Protein AF-A0A6A3J5I0-F1 (afdb_monomer_lite)

Secondary structure (DSSP, 8-state):
-------SHHHHHHHHHHHHHHHHHSPBTTTTB-HHHHHHSB-SSSS-B----HHHHHHHHHHHHHHHHHHHHTTPPPP-

Organism: NCBI:txid129364

Structure (mmCIF, N/CA/C/O backbone):
data_AF-A0A6A3J5I0-F1
#
_entry.id   AF-A0A6A3J5I0-F1
#
loop_
_atom_site.group_PDB
_atom_site.id
_atom_site.type_symbol
_atom_site.label_atom_id
_atom_site.label_alt_id
_atom_site.label_comp_id
_atom_site.label_asym_id
_atom_site.label_entity_id
_atom_site.label_seq_id
_atom_site.pdbx_PDB_ins_code
_atom_site.Cartn_x
_atom_site.Cartn_y
_atom_site.Cartn_z
_atom_site.occupancy
_atom_site.B_iso_or_equiv
_atom_site.auth_seq_id
_atom_site.auth_comp_id
_atom_site.auth_asym_id
_atom_site.auth_atom_id
_atom_site.pdbx_PDB_model_num
ATOM 1 N N . MET A 1 1 ? -2.575 14.901 14.972 1.00 47.53 1 MET A N 1
ATOM 2 C CA . MET A 1 1 ? -3.281 13.661 15.367 1.00 47.53 1 MET A CA 1
ATOM 3 C C . MET A 1 1 ? -3.164 13.506 16.873 1.00 47.53 1 MET A C 1
ATOM 5 O O . MET A 1 1 ? -2.053 13.570 17.379 1.00 47.53 1 MET A O 1
ATOM 9 N N . ARG A 1 2 ? -4.280 13.376 17.597 1.00 59.28 2 ARG A N 1
ATOM 10 C CA . ARG A 1 2 ? -4.268 13.167 19.052 1.00 59.28 2 ARG A CA 1
ATOM 11 C C . ARG A 1 2 ? -3.885 11.710 19.315 1.00 59.28 2 ARG A C 1
ATOM 13 O O . ARG A 1 2 ? -4.572 10.817 18.829 1.00 59.28 2 ARG A O 1
ATOM 20 N N . THR A 1 3 ? -2.795 11.466 20.033 1.00 70.44 3 THR A N 1
ATOM 21 C CA . THR A 1 3 ? -2.400 10.119 20.456 1.00 70.44 3 THR A CA 1
ATOM 22 C C . THR A 1 3 ? -3.441 9.597 21.445 1.00 70.44 3 THR A C 1
ATOM 24 O O . THR A 1 3 ? -3.492 10.016 22.599 1.00 70.44 3 THR A O 1
ATOM 27 N N . LYS A 1 4 ? -4.341 8.723 20.978 1.00 78.06 4 LYS A N 1
ATOM 28 C CA . LYS A 1 4 ? -5.196 7.937 21.873 1.00 78.06 4 LYS A CA 1
ATOM 29 C C . LYS A 1 4 ? -4.298 6.951 22.616 1.00 78.06 4 LYS A C 1
ATOM 31 O O . LYS A 1 4 ? -3.539 6.219 21.988 1.00 78.06 4 LYS A O 1
ATOM 36 N N . THR A 1 5 ? -4.369 6.945 23.942 1.00 88.69 5 THR A N 1
ATOM 37 C CA . THR A 1 5 ? -3.720 5.906 24.742 1.00 88.69 5 THR A CA 1
ATOM 38 C C . THR A 1 5 ? -4.526 4.621 24.608 1.00 88.69 5 THR A C 1
ATOM 40 O O . THR A 1 5 ? -5.721 4.638 24.882 1.00 88.69 5 THR A O 1
ATOM 43 N N . ILE A 1 6 ? -3.879 3.535 24.191 1.00 90.94 6 ILE A N 1
ATOM 44 C CA . ILE A 1 6 ? -4.490 2.207 24.072 1.00 90.94 6 ILE A CA 1
ATOM 45 C C . ILE A 1 6 ? -4.371 1.530 25.439 1.00 90.94 6 ILE A C 1
ATOM 47 O O . ILE A 1 6 ? -3.251 1.315 25.907 1.00 90.94 6 ILE A O 1
ATOM 51 N N . LYS A 1 7 ? -5.494 1.260 26.114 1.00 94.19 7 LYS A N 1
ATOM 52 C CA . LYS A 1 7 ? -5.489 0.659 27.461 1.00 94.19 7 LYS A CA 1
ATOM 53 C C . LYS A 1 7 ? -6.359 -0.585 27.569 1.00 94.19 7 LYS A C 1
ATOM 55 O O . LYS A 1 7 ? -5.994 -1.499 28.302 1.00 94.19 7 LYS A O 1
ATOM 60 N N . THR A 1 8 ? -7.501 -0.610 26.892 1.00 96.75 8 THR A N 1
ATOM 61 C CA . THR A 1 8 ? -8.466 -1.712 26.985 1.00 96.75 8 THR A CA 1
ATOM 62 C C . THR A 1 8 ? -8.323 -2.687 25.817 1.00 96.75 8 THR A C 1
ATOM 64 O O . THR A 1 8 ? -7.659 -2.396 24.821 1.00 96.75 8 THR A O 1
ATOM 67 N N . MET A 1 9 ? -8.962 -3.855 25.928 1.00 96.12 9 MET A N 1
ATOM 68 C CA . MET A 1 9 ? -9.081 -4.797 24.809 1.00 96.12 9 MET A CA 1
ATOM 69 C C . MET A 1 9 ? -9.803 -4.151 23.615 1.00 96.12 9 MET A C 1
ATOM 71 O O . MET A 1 9 ? -9.327 -4.240 22.489 1.00 96.12 9 MET A O 1
ATOM 75 N N . GLU A 1 10 ? -10.890 -3.419 23.871 1.00 95.56 10 GLU A N 1
ATOM 76 C CA . GLU A 1 10 ? -11.657 -2.701 22.842 1.00 95.56 10 GLU A CA 1
ATOM 77 C C . GLU A 1 10 ? -10.806 -1.655 22.101 1.00 95.56 10 GLU A C 1
ATOM 79 O O . GLU A 1 10 ? -10.921 -1.501 20.883 1.00 95.56 10 GLU A O 1
ATOM 84 N N . ASP A 1 11 ? -9.904 -0.957 22.807 1.00 94.50 11 ASP A N 1
ATOM 85 C CA . ASP A 1 11 ? -8.976 -0.015 22.172 1.00 94.50 11 ASP A CA 1
ATOM 86 C C . ASP A 1 11 ? -8.047 -0.732 21.180 1.00 94.50 11 ASP A C 1
ATOM 88 O O . ASP A 1 11 ? -7.784 -0.217 20.087 1.00 94.50 11 ASP A O 1
ATOM 92 N N . TRP A 1 12 ? -7.549 -1.918 21.550 1.00 95.25 12 TRP A N 1
ATOM 93 C CA . TRP A 1 12 ? -6.700 -2.745 20.692 1.00 95.25 12 TRP A CA 1
ATOM 94 C C . TRP A 1 12 ? -7.460 -3.291 19.489 1.00 95.25 12 TRP A C 1
ATOM 96 O O . TRP A 1 12 ? -6.944 -3.230 18.374 1.00 95.25 12 TRP A O 1
ATOM 106 N N . GLU A 1 13 ? -8.682 -3.779 19.687 1.00 96.44 13 GLU A N 1
ATOM 107 C CA . GLU A 1 13 ? -9.540 -4.259 18.602 1.00 96.44 13 GLU A CA 1
ATOM 108 C C . GLU A 1 13 ? -9.803 -3.153 17.579 1.00 96.44 13 GLU A C 1
ATOM 110 O O . GLU A 1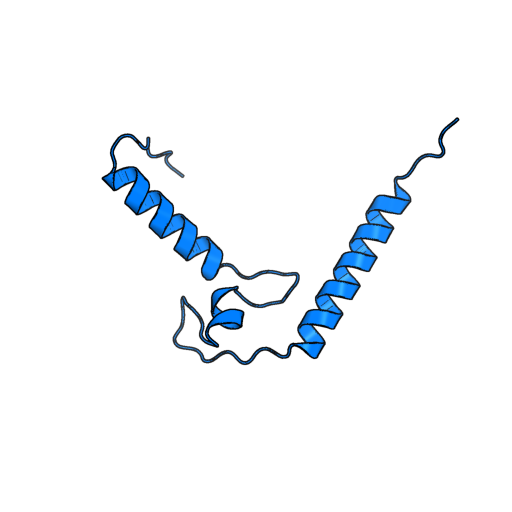 13 ? -9.611 -3.352 16.376 1.00 96.44 13 GLU A O 1
ATOM 115 N N . LEU A 1 14 ? -10.152 -1.953 18.049 1.00 94.94 14 LEU A N 1
ATOM 116 C CA . LEU A 1 14 ? -10.366 -0.798 17.185 1.00 94.94 14 LEU A CA 1
ATOM 117 C C . LEU A 1 14 ? -9.082 -0.394 16.452 1.00 94.94 14 LEU A C 1
ATOM 119 O O . LEU A 1 14 ? -9.110 -0.110 15.252 1.00 94.94 14 LEU A O 1
ATOM 123 N N . PHE A 1 15 ? -7.950 -0.363 17.157 1.00 94.06 15 PHE A N 1
ATOM 124 C CA . PHE A 1 15 ? -6.663 -0.018 16.562 1.00 94.06 15 PHE A CA 1
ATOM 125 C C . PHE A 1 15 ? -6.253 -1.016 15.477 1.00 94.06 15 PHE A C 1
ATOM 127 O O . PHE A 1 15 ? -5.876 -0.604 14.376 1.00 94.06 15 PHE A O 1
ATOM 134 N N . LEU A 1 16 ? -6.358 -2.316 15.753 1.00 96.00 16 LEU A N 1
ATOM 135 C CA . LEU A 1 16 ? -6.018 -3.370 14.803 1.00 96.00 16 LEU A CA 1
ATOM 136 C C . LEU A 1 16 ? -6.966 -3.356 13.609 1.00 96.00 16 LEU A C 1
ATOM 138 O O . LEU A 1 16 ? -6.495 -3.427 12.475 1.00 96.00 16 LEU A O 1
ATOM 142 N N . ASN A 1 17 ? -8.270 -3.183 13.827 1.00 96.06 17 ASN A N 1
ATOM 143 C CA . ASN A 1 17 ? -9.234 -3.067 12.738 1.00 96.06 17 ASN A CA 1
ATOM 144 C C . ASN A 1 17 ? -8.891 -1.889 11.808 1.00 96.06 17 ASN A C 1
ATOM 146 O O . ASN A 1 17 ? -8.717 -2.075 10.602 1.00 96.06 17 ASN A O 1
ATOM 150 N N . ASN A 1 18 ? -8.680 -0.698 12.377 1.00 95.12 18 ASN A N 1
ATOM 151 C CA . ASN A 1 18 ? -8.350 0.506 11.612 1.00 95.12 18 ASN A CA 1
ATOM 152 C C . ASN A 1 18 ? -7.014 0.372 10.872 1.00 95.12 18 ASN A C 1
ATOM 154 O O . ASN A 1 18 ? -6.916 0.720 9.695 1.00 95.12 18 ASN A O 1
ATOM 158 N N . THR A 1 19 ? -5.995 -0.175 11.536 1.00 95.56 19 THR A N 1
ATOM 159 C CA . THR A 1 19 ? -4.679 -0.422 10.929 1.00 95.56 19 THR A CA 1
ATOM 160 C C . THR A 1 19 ? -4.785 -1.410 9.772 1.00 95.56 19 THR A C 1
ATOM 162 O O . THR A 1 19 ? -4.231 -1.179 8.699 1.00 95.56 19 THR A O 1
ATOM 165 N N . THR A 1 20 ? -5.543 -2.492 9.951 1.00 96.06 20 THR A N 1
ATOM 166 C CA . THR A 1 20 ? -5.716 -3.525 8.921 1.00 96.06 20 THR A CA 1
ATOM 167 C C . THR A 1 20 ? -6.536 -3.004 7.740 1.00 96.06 20 THR A C 1
ATOM 169 O O . THR A 1 20 ? -6.287 -3.395 6.600 1.00 96.06 20 THR A O 1
ATOM 172 N N . PHE A 1 21 ? -7.516 -2.127 7.976 1.00 95.44 21 PHE A N 1
ATOM 173 C CA . PHE A 1 21 ? -8.232 -1.426 6.909 1.00 95.44 21 PHE A CA 1
ATOM 174 C C . PHE A 1 21 ? -7.286 -0.512 6.124 1.00 95.44 21 PHE A C 1
ATOM 176 O O . PHE A 1 21 ? -7.184 -0.639 4.905 1.00 95.44 21 PHE A O 1
ATOM 183 N N . ALA A 1 22 ? -6.532 0.343 6.821 1.00 95.69 22 ALA A N 1
ATOM 184 C CA . ALA A 1 22 ? -5.589 1.265 6.195 1.00 95.69 22 ALA A CA 1
ATOM 185 C C . ALA A 1 22 ? -4.534 0.528 5.356 1.00 95.69 22 ALA A C 1
ATOM 187 O O . ALA A 1 22 ? -4.281 0.917 4.221 1.00 95.69 22 ALA A O 1
ATOM 188 N N . LEU A 1 23 ? -3.973 -0.573 5.870 1.00 95.12 23 LEU A N 1
ATOM 189 C CA . LEU A 1 23 ? -2.989 -1.386 5.150 1.00 95.12 23 LEU A CA 1
ATOM 190 C C . LEU A 1 23 ? -3.549 -1.958 3.839 1.00 95.12 23 LEU A C 1
ATOM 192 O O . LEU A 1 23 ? -2.856 -1.964 2.825 1.00 95.12 23 LEU A O 1
ATOM 196 N N . ARG A 1 24 ? -4.794 -2.444 3.858 1.00 94.56 24 ARG A N 1
ATOM 197 C CA . ARG A 1 24 ? -5.432 -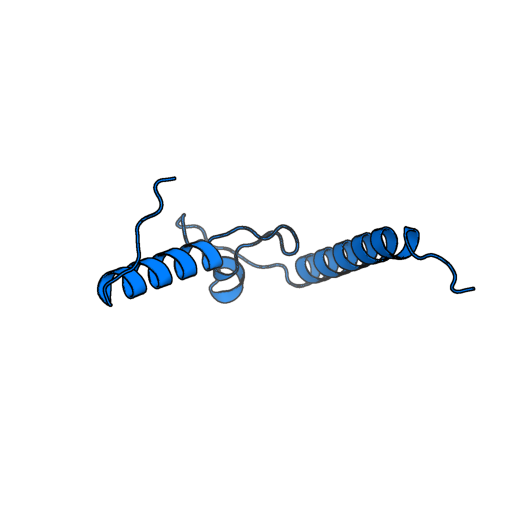3.072 2.693 1.00 94.56 24 ARG A CA 1
ATOM 198 C C . ARG A 1 24 ? -5.914 -2.060 1.652 1.00 94.56 24 ARG A C 1
ATOM 200 O O . ARG A 1 24 ? -5.902 -2.382 0.466 1.00 94.56 24 ARG A O 1
ATOM 207 N N . ALA A 1 25 ? -6.319 -0.867 2.087 1.00 95.25 25 ALA A N 1
ATOM 208 C CA . ALA A 1 25 ? -6.805 0.205 1.220 1.00 95.25 25 ALA A CA 1
ATOM 209 C C . ALA A 1 25 ? -5.681 1.104 0.670 1.00 95.25 25 ALA A C 1
ATOM 211 O O . ALA A 1 25 ? -5.876 1.771 -0.344 1.00 95.25 25 ALA A O 1
ATOM 212 N N . ALA A 1 26 ? -4.509 1.134 1.313 1.00 95.31 26 ALA A N 1
ATOM 213 C CA . ALA A 1 26 ? -3.397 1.980 0.895 1.00 95.31 26 ALA A CA 1
ATOM 214 C C . ALA A 1 26 ? -2.878 1.609 -0.502 1.00 95.31 26 ALA A C 1
ATOM 216 O O . ALA A 1 26 ? -2.611 0.445 -0.805 1.00 95.31 26 ALA A O 1
ATOM 217 N N . HIS A 1 27 ? -2.679 2.630 -1.336 1.00 92.69 27 HIS A N 1
ATOM 218 C CA . HIS A 1 27 ? -2.054 2.487 -2.647 1.00 92.69 27 HIS A CA 1
ATOM 219 C C . HIS A 1 27 ? -0.548 2.262 -2.505 1.00 92.69 27 HIS A C 1
ATOM 221 O O . HIS A 1 27 ? 0.139 3.004 -1.798 1.00 92.69 27 HIS A O 1
ATOM 227 N N . GLN A 1 28 ? -0.028 1.240 -3.184 1.00 90.69 28 GLN A N 1
ATOM 228 C CA . GLN A 1 28 ? 1.399 0.944 -3.202 1.00 90.69 28 GLN A CA 1
ATOM 229 C C . GLN A 1 28 ? 2.018 1.382 -4.526 1.00 90.69 28 GLN A C 1
ATOM 231 O O . GLN A 1 28 ? 1.659 0.891 -5.592 1.00 90.69 28 GLN A O 1
ATOM 236 N N . SER A 1 29 ? 3.026 2.253 -4.474 1.00 89.25 29 SER A N 1
ATOM 237 C CA . SER A 1 29 ? 3.692 2.779 -5.675 1.00 89.25 29 SER A CA 1
ATOM 238 C C . SER A 1 29 ? 4.465 1.721 -6.474 1.00 89.25 29 SER A C 1
ATOM 240 O O . SER A 1 29 ? 4.642 1.868 -7.683 1.00 89.25 29 SER A O 1
ATOM 242 N N . MET A 1 30 ? 4.906 0.641 -5.820 1.00 88.12 30 MET A N 1
ATOM 243 C CA . MET A 1 30 ? 5.596 -0.484 -6.464 1.00 88.12 30 MET A CA 1
ATOM 244 C C . MET A 1 30 ? 4.678 -1.241 -7.428 1.00 88.12 30 MET A C 1
ATOM 246 O O . MET A 1 30 ? 5.089 -1.583 -8.535 1.00 88.12 30 MET A O 1
ATOM 250 N N . THR A 1 31 ? 3.435 -1.487 -7.011 1.00 88.50 31 THR A N 1
ATOM 251 C CA . THR A 1 31 ? 2.465 -2.307 -7.745 1.00 88.50 31 THR A CA 1
ATOM 252 C C . THR A 1 31 ? 1.349 -1.486 -8.391 1.00 88.50 31 THR A C 1
ATOM 254 O O . THR A 1 31 ? 0.660 -1.970 -9.285 1.00 88.50 31 THR A O 1
ATOM 257 N N . ASN A 1 32 ? 1.261 -0.188 -8.082 1.00 91.25 32 ASN A N 1
ATOM 258 C CA . ASN A 1 32 ? 0.223 0.762 -8.509 1.00 91.25 32 ASN A CA 1
ATOM 259 C C . ASN A 1 32 ? -1.206 0.268 -8.237 1.00 91.25 32 ASN A C 1
ATOM 261 O O . ASN A 1 32 ? -2.123 0.580 -8.991 1.00 91.25 32 ASN A O 1
ATOM 265 N N . ALA A 1 33 ? -1.371 -0.515 -7.177 1.00 93.44 33 ALA A N 1
ATOM 266 C CA . ALA A 1 33 ? -2.642 -1.055 -6.725 1.00 93.44 33 ALA A CA 1
ATOM 267 C C . ALA A 1 33 ? -2.628 -1.147 -5.195 1.00 93.44 33 ALA A C 1
ATOM 269 O O . ALA A 1 33 ? -1.561 -1.126 -4.570 1.00 93.44 33 ALA A O 1
ATOM 270 N N . SER A 1 34 ? -3.806 -1.229 -4.580 1.00 94.94 34 SER A N 1
ATOM 271 C CA . SER A 1 34 ? -3.916 -1.576 -3.162 1.00 94.94 34 SER A CA 1
ATOM 272 C C . SER A 1 34 ? -3.895 -3.100 -2.967 1.00 94.94 34 SER A C 1
ATOM 274 O O . SER A 1 34 ? -4.300 -3.845 -3.866 1.00 94.94 34 SER A O 1
ATOM 276 N N . PRO A 1 35 ? -3.463 -3.613 -1.801 1.00 94.81 35 PRO A N 1
ATOM 277 C CA . PRO A 1 35 ? -3.491 -5.052 -1.533 1.00 94.81 35 PRO A CA 1
ATOM 278 C C . PRO A 1 35 ? -4.875 -5.684 -1.710 1.00 94.81 35 PRO A C 1
ATOM 280 O O . PRO A 1 35 ? -4.987 -6.803 -2.205 1.00 94.81 35 PRO A O 1
ATOM 283 N N . ALA A 1 36 ? -5.942 -4.974 -1.337 1.00 94.38 36 ALA A N 1
ATOM 284 C CA . ALA A 1 36 ? -7.299 -5.474 -1.519 1.00 94.38 36 ALA A CA 1
ATOM 285 C C . ALA A 1 36 ? -7.716 -5.547 -2.993 1.00 94.38 36 ALA A C 1
ATOM 287 O O . ALA A 1 36 ? -8.346 -6.525 -3.391 1.00 94.38 36 ALA A O 1
ATOM 288 N N . GLN A 1 37 ? -7.315 -4.567 -3.809 1.00 95.38 37 GLN A N 1
ATOM 289 C CA . GLN A 1 37 ? -7.522 -4.612 -5.256 1.00 95.38 37 GLN A CA 1
ATOM 290 C C . GLN A 1 37 ? -6.836 -5.836 -5.877 1.00 95.38 37 GLN A C 1
ATOM 292 O O . GLN A 1 37 ? -7.443 -6.524 -6.692 1.00 95.38 37 GLN A O 1
ATOM 297 N N . GLN A 1 38 ? -5.614 -6.157 -5.447 1.00 94.06 38 GLN A N 1
ATOM 298 C CA . GLN A 1 38 ? -4.868 -7.315 -5.950 1.00 94.06 38 GLN A CA 1
ATOM 299 C C . GLN A 1 38 ? -5.451 -8.659 -5.504 1.00 94.06 38 GLN A C 1
ATOM 301 O O . GLN A 1 38 ? -5.485 -9.600 -6.293 1.00 94.06 38 GLN A O 1
ATOM 306 N N . ALA A 1 39 ? -5.884 -8.761 -4.245 1.00 93.25 39 ALA A N 1
ATOM 307 C CA . ALA A 1 39 ? -6.381 -10.012 -3.678 1.00 93.25 39 ALA A CA 1
ATOM 308 C C . ALA A 1 39 ? -7.837 -10.311 -4.066 1.00 93.25 39 ALA A C 1
ATOM 310 O O . ALA A 1 39 ? -8.187 -11.465 -4.298 1.00 93.25 39 ALA A O 1
ATOM 311 N N . PHE A 1 40 ? -8.686 -9.280 -4.117 1.00 93.50 40 PHE A N 1
ATOM 312 C CA . PHE A 1 40 ? -10.137 -9.431 -4.262 1.00 93.50 40 PHE A CA 1
ATOM 313 C C . PHE A 1 40 ? -10.701 -8.814 -5.548 1.00 93.50 40 PHE A C 1
ATOM 315 O O . PHE A 1 40 ? -11.892 -8.961 -5.812 1.00 93.50 40 PHE A O 1
ATOM 322 N N . GLY A 1 41 ? -9.892 -8.111 -6.349 1.00 93.75 41 GLY A N 1
ATOM 323 C CA . GLY A 1 41 ? -10.348 -7.498 -7.602 1.00 93.75 41 GLY A CA 1
ATOM 324 C C . GLY A 1 41 ? -11.341 -6.346 -7.411 1.00 93.75 41 GLY A C 1
ATOM 325 O O . GLY A 1 41 ? -12.122 -6.043 -8.315 1.00 93.75 41 GLY A O 1
ATOM 326 N N . ARG A 1 42 ? -11.356 -5.707 -6.234 1.00 93.44 42 ARG A N 1
ATOM 327 C CA . ARG A 1 42 ? -12.256 -4.591 -5.910 1.00 93.44 42 ARG A CA 1
ATOM 328 C C . ARG A 1 42 ? -11.578 -3.587 -4.986 1.00 93.44 42 ARG A C 1
ATOM 330 O O . ARG A 1 42 ? -10.767 -3.956 -4.137 1.00 93.44 42 ARG A O 1
ATOM 337 N N . ASP A 1 43 ? -11.915 -2.317 -5.162 1.00 93.38 43 ASP A N 1
ATOM 338 C CA . ASP A 1 43 ? -11.448 -1.246 -4.289 1.00 93.38 43 ASP A CA 1
ATOM 339 C C . ASP A 1 43 ? -12.171 -1.256 -2.924 1.00 93.38 43 ASP A C 1
ATOM 341 O O . ASP A 1 43 ? -13.342 -1.622 -2.825 1.00 93.38 43 ASP A O 1
ATOM 345 N N . MET A 1 44 ? -11.457 -0.903 -1.848 1.00 92.81 44 MET A N 1
ATOM 346 C CA . MET A 1 44 ? -12.032 -0.876 -0.491 1.00 92.81 44 MET A CA 1
ATOM 347 C C . MET A 1 44 ? -12.761 0.423 -0.154 1.00 92.81 44 MET A C 1
ATOM 349 O O . MET A 1 44 ? -13.548 0.436 0.790 1.00 92.81 44 MET A O 1
ATOM 353 N N . ILE A 1 45 ? -12.465 1.513 -0.862 1.00 93.44 45 ILE A N 1
ATOM 354 C CA . ILE A 1 45 ? -13.032 2.842 -0.619 1.00 93.44 45 ILE A CA 1
ATOM 355 C C . ILE A 1 45 ? -14.190 3.093 -1.584 1.00 93.44 45 ILE A C 1
ATOM 357 O O . ILE A 1 45 ? -15.229 3.613 -1.181 1.00 93.44 45 ILE A O 1
ATOM 361 N N . PHE A 1 46 ? -14.025 2.705 -2.847 1.00 91.44 46 PHE A N 1
ATOM 362 C CA . PHE A 1 46 ? -15.008 2.925 -3.901 1.00 91.44 46 PHE A CA 1
ATOM 363 C C . PHE A 1 46 ? -15.580 1.613 -4.440 1.00 91.44 46 PHE A C 1
ATOM 365 O O . PHE A 1 46 ? -14.908 0.586 -4.481 1.00 91.44 46 PHE A O 1
ATOM 372 N N . ASP A 1 47 ? -16.823 1.651 -4.922 1.00 91.88 47 ASP A N 1
ATOM 373 C CA . ASP A 1 47 ? -17.411 0.534 -5.665 1.00 91.88 47 ASP A CA 1
ATOM 374 C C . ASP A 1 47 ? -16.852 0.490 -7.093 1.00 91.88 47 ASP A C 1
ATOM 376 O O . ASP A 1 47 ? -17.488 0.909 -8.057 1.00 91.88 47 ASP A O 1
ATOM 380 N N . MET A 1 48 ? -15.604 0.044 -7.212 1.00 92.25 48 MET A N 1
ATOM 381 C CA . MET A 1 48 ? -14.921 -0.107 -8.488 1.00 92.25 48 MET A CA 1
ATOM 382 C C . MET A 1 48 ? -14.306 -1.495 -8.588 1.00 92.25 48 MET A C 1
ATOM 384 O O . MET A 1 48 ? -13.591 -1.948 -7.689 1.00 92.25 48 MET A O 1
ATOM 388 N N . LYS A 1 49 ? -14.559 -2.158 -9.718 1.00 93.75 49 LYS A N 1
ATOM 389 C CA . LYS A 1 49 ? -13.849 -3.380 -10.091 1.00 93.75 49 LYS A CA 1
ATOM 390 C C . LYS A 1 49 ? -12.403 -3.028 -10.441 1.00 93.75 49 LYS A C 1
ATOM 392 O O . LYS A 1 49 ? -12.151 -2.052 -11.144 1.00 93.75 49 LYS A O 1
ATOM 397 N N . HIS A 1 50 ? -11.471 -3.853 -9.985 1.00 92.88 50 HIS A N 1
ATOM 398 C CA . HIS A 1 50 ? -10.065 -3.790 -10.349 1.00 92.88 50 HIS A CA 1
ATOM 399 C C . HIS A 1 50 ? -9.658 -5.080 -11.055 1.00 92.88 50 HIS A C 1
ATOM 401 O O . HIS A 1 50 ? -10.003 -6.175 -10.615 1.00 92.88 50 HIS A O 1
ATOM 407 N N . GLU A 1 51 ? -8.904 -4.947 -12.139 1.00 93.56 51 GLU A N 1
ATOM 408 C CA . GLU A 1 51 ? -8.274 -6.071 -12.817 1.00 93.56 51 GLU A CA 1
ATOM 409 C C . GLU A 1 51 ? -6.770 -5.827 -12.870 1.00 93.56 51 GLU A C 1
ATOM 411 O O . GLU A 1 51 ? -6.296 -4.846 -13.448 1.00 93.56 51 GLU A O 1
ATOM 416 N N . THR A 1 52 ? -6.022 -6.713 -12.220 1.00 88.50 52 THR A N 1
ATOM 417 C CA . THR A 1 52 ? -4.577 -6.574 -12.098 1.00 88.50 52 THR A CA 1
ATOM 418 C C . THR A 1 52 ? -3.890 -7.121 -13.342 1.00 88.50 52 THR A C 1
ATOM 420 O O . THR A 1 52 ? -3.931 -8.323 -13.607 1.00 88.50 52 THR A O 1
ATOM 423 N N . ASN A 1 53 ? -3.170 -6.265 -14.070 1.00 91.69 53 ASN A N 1
ATOM 424 C CA . ASN A 1 53 ? -2.195 -6.741 -15.047 1.00 91.69 53 ASN A CA 1
ATOM 425 C C . ASN A 1 53 ? -0.910 -7.184 -14.330 1.00 91.69 53 ASN A C 1
ATOM 427 O O . ASN A 1 53 ? -0.005 -6.382 -14.077 1.00 91.69 53 ASN A O 1
ATOM 431 N N . TRP A 1 54 ? -0.827 -8.480 -14.030 1.00 90.62 54 TRP A N 1
ATOM 432 C CA . TRP A 1 54 ? 0.303 -9.086 -13.323 1.00 90.62 54 TRP A CA 1
ATOM 433 C C . TRP A 1 54 ? 1.642 -8.933 -14.053 1.00 90.62 54 TRP A C 1
ATOM 435 O O . TRP A 1 54 ? 2.682 -8.811 -13.406 1.00 90.62 54 TRP A O 1
ATOM 445 N N . VAL A 1 55 ? 1.632 -8.898 -15.389 1.00 94.88 55 VAL A N 1
ATOM 446 C CA . VAL A 1 55 ? 2.854 -8.730 -16.193 1.00 94.88 55 VAL A CA 1
ATOM 447 C C . VAL A 1 55 ? 3.416 -7.324 -16.002 1.00 94.88 55 VAL A C 1
ATOM 449 O O . VAL A 1 55 ? 4.601 -7.153 -15.706 1.00 94.88 55 VAL A O 1
ATOM 452 N N . ASP A 1 56 ? 2.556 -6.311 -16.108 1.00 92.19 56 ASP A N 1
ATOM 453 C CA . ASP A 1 56 ? 2.954 -4.918 -15.906 1.00 92.19 56 ASP A CA 1
ATOM 454 C C . ASP A 1 56 ? 3.324 -4.632 -14.448 1.00 92.19 56 ASP A C 1
ATOM 456 O O . ASP A 1 56 ? 4.236 -3.845 -14.188 1.00 92.19 56 ASP A O 1
ATOM 460 N N . GLU A 1 57 ? 2.634 -5.244 -13.484 1.00 93.50 57 GLU A N 1
ATOM 461 C CA . GLU A 1 57 ? 2.996 -5.161 -12.067 1.00 93.50 57 GLU A CA 1
ATOM 462 C C . GLU A 1 57 ? 4.394 -5.724 -11.812 1.00 93.50 57 GLU A C 1
ATOM 464 O O . GLU A 1 57 ? 5.238 -5.050 -11.213 1.00 93.50 57 GLU A O 1
ATOM 469 N N . HIS A 1 58 ? 4.656 -6.939 -12.295 1.00 93.56 58 HIS A N 1
ATOM 470 C CA . HIS A 1 58 ? 5.951 -7.578 -12.132 1.00 93.56 58 HIS A CA 1
ATOM 471 C C . HIS A 1 58 ? 7.065 -6.737 -12.761 1.00 93.56 58 HIS A C 1
ATOM 473 O O . HIS A 1 58 ? 8.080 -6.481 -12.108 1.00 93.56 58 HIS A O 1
ATOM 479 N N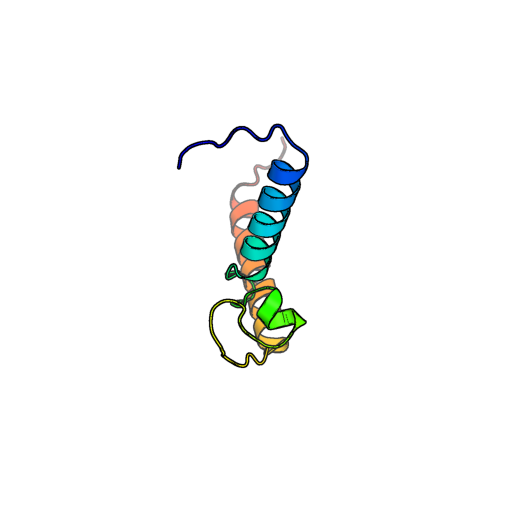 . ARG A 1 59 ? 6.851 -6.234 -1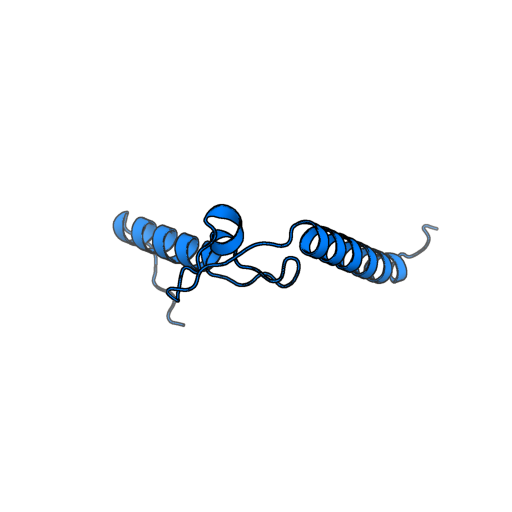3.986 1.00 94.81 59 ARG A N 1
ATOM 480 C CA . ARG A 1 59 ? 7.804 -5.348 -14.671 1.00 94.81 59 ARG A CA 1
ATOM 481 C C . ARG A 1 59 ? 8.142 -4.125 -13.815 1.00 94.81 59 ARG A C 1
ATOM 483 O O . ARG A 1 59 ? 9.316 -3.881 -13.544 1.00 94.81 59 ARG A O 1
ATOM 490 N N . ARG A 1 60 ? 7.130 -3.406 -13.319 1.00 93.62 60 ARG A N 1
ATOM 491 C CA . ARG A 1 60 ? 7.317 -2.199 -12.489 1.00 93.62 60 ARG A CA 1
ATOM 492 C C . ARG A 1 60 ? 8.056 -2.498 -11.192 1.00 93.62 60 ARG A C 1
ATOM 494 O O . ARG A 1 60 ? 8.962 -1.754 -10.812 1.00 93.62 60 ARG A O 1
ATOM 501 N N . LYS A 1 61 ? 7.722 -3.612 -10.534 1.00 94.31 61 LYS A N 1
ATOM 502 C CA . LYS A 1 61 ? 8.424 -4.063 -9.329 1.00 94.31 61 LYS A CA 1
ATOM 503 C C . LYS A 1 61 ? 9.909 -4.295 -9.610 1.00 94.31 61 LYS A C 1
ATOM 505 O O . LYS A 1 61 ? 10.751 -3.790 -8.868 1.00 94.31 61 LYS A O 1
ATOM 510 N N . VAL A 1 62 ? 10.237 -5.024 -10.676 1.00 95.88 62 VAL A N 1
ATOM 511 C CA . VAL A 1 62 ? 11.628 -5.313 -11.064 1.00 95.88 62 VAL A CA 1
ATOM 512 C C . VAL A 1 62 ? 12.387 -4.029 -11.411 1.00 95.88 62 VAL A C 1
ATOM 514 O O . VAL A 1 62 ? 13.512 -3.838 -10.945 1.00 95.88 62 VAL A O 1
ATOM 517 N N . GLU A 1 63 ? 11.775 -3.117 -12.166 1.00 95.56 63 GLU A N 1
ATOM 518 C CA . GLU A 1 63 ? 12.369 -1.821 -12.520 1.00 95.56 63 GLU A CA 1
ATOM 519 C C . GLU A 1 63 ? 12.680 -0.968 -11.284 1.00 95.56 63 GLU A C 1
ATOM 521 O O . GLU A 1 63 ? 13.785 -0.431 -11.161 1.00 95.56 63 GLU A O 1
ATOM 526 N N . GLN A 1 64 ? 11.744 -0.878 -10.336 1.00 94.75 64 GLN A N 1
ATOM 527 C CA . GLN A 1 64 ? 11.956 -0.153 -9.084 1.00 94.75 64 GLN A CA 1
ATOM 528 C C . GLN A 1 64 ? 13.053 -0.787 -8.223 1.00 94.75 64 GLN A C 1
ATOM 530 O O . GLN A 1 64 ? 13.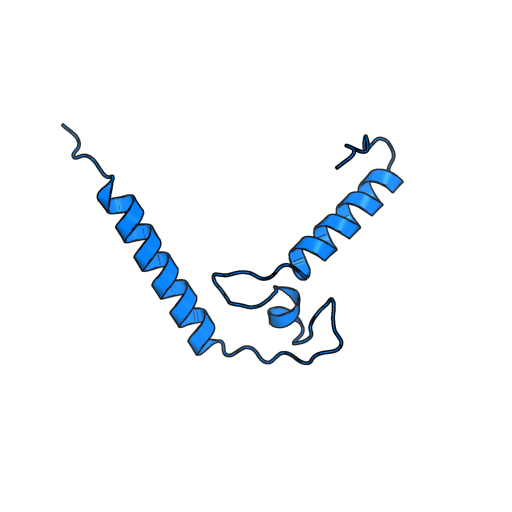897 -0.063 -7.692 1.00 94.75 64 GLN A O 1
ATOM 535 N N . ILE A 1 65 ? 13.092 -2.121 -8.121 1.00 95.81 65 ILE A N 1
ATOM 536 C CA . ILE A 1 65 ? 14.169 -2.833 -7.415 1.00 95.81 65 ILE A CA 1
ATOM 537 C C . ILE A 1 65 ? 15.519 -2.501 -8.054 1.00 95.81 65 ILE A C 1
ATOM 539 O O . ILE A 1 65 ? 16.446 -2.102 -7.353 1.00 95.81 65 ILE A O 1
ATOM 543 N N . LYS A 1 66 ? 15.629 -2.584 -9.385 1.00 96.75 66 LYS A N 1
ATOM 544 C CA . LYS A 1 66 ? 16.865 -2.250 -10.105 1.00 96.75 66 LYS A CA 1
ATOM 545 C C . LYS A 1 66 ? 17.290 -0.803 -9.850 1.00 96.75 66 LYS A C 1
ATOM 547 O O . LYS A 1 66 ? 18.457 -0.554 -9.556 1.00 96.75 66 LYS A O 1
ATOM 552 N N . LYS A 1 67 ? 16.350 0.144 -9.915 1.00 95.75 67 LYS A N 1
ATOM 553 C CA . LYS A 1 67 ? 16.601 1.566 -9.635 1.00 95.75 67 LYS A CA 1
ATOM 554 C C . LYS A 1 67 ? 17.102 1.788 -8.204 1.00 95.75 67 LYS A C 1
ATOM 556 O O . LYS A 1 67 ? 18.057 2.538 -8.007 1.00 95.75 67 LYS A O 1
ATOM 561 N N . ASN A 1 68 ? 16.481 1.141 -7.220 1.00 94.81 68 ASN A N 1
ATOM 562 C CA . ASN A 1 68 ? 16.873 1.257 -5.815 1.00 94.81 68 ASN A CA 1
ATOM 563 C C . ASN A 1 68 ? 18.250 0.635 -5.565 1.00 94.81 68 ASN A C 1
ATOM 565 O O . ASN A 1 68 ? 19.098 1.291 -4.965 1.00 94.81 68 ASN A O 1
ATOM 569 N N . ASN A 1 69 ? 18.510 -0.550 -6.121 1.00 96.12 69 ASN A N 1
ATOM 570 C CA . ASN A 1 69 ? 19.810 -1.211 -6.028 1.00 96.12 69 ASN A CA 1
ATOM 571 C C . ASN A 1 69 ? 20.926 -0.353 -6.628 1.00 96.12 69 ASN A C 1
ATOM 573 O O . ASN A 1 69 ? 21.969 -0.198 -6.007 1.00 96.12 69 ASN A O 1
ATOM 577 N N . LEU A 1 70 ? 20.719 0.247 -7.807 1.00 96.56 70 LEU A N 1
ATOM 578 C CA . LEU A 1 70 ? 21.698 1.163 -8.405 1.00 96.56 70 LEU A CA 1
ATOM 579 C C . LEU A 1 70 ? 21.960 2.374 -7.499 1.00 96.56 70 LEU A C 1
ATOM 581 O O . LEU A 1 70 ? 23.111 2.715 -7.240 1.00 96.56 70 LEU A O 1
ATOM 585 N N . ARG A 1 71 ? 20.901 2.993 -6.963 1.00 95.56 71 ARG A N 1
ATOM 586 C CA . ARG A 1 71 ? 21.018 4.133 -6.040 1.00 95.56 71 ARG A CA 1
ATOM 587 C C . ARG A 1 71 ? 21.804 3.778 -4.776 1.00 95.56 71 ARG A C 1
ATOM 589 O O . ARG A 1 71 ? 22.597 4.592 -4.311 1.00 95.56 71 ARG A O 1
ATOM 596 N N . GLU A 1 72 ? 21.551 2.611 -4.197 1.00 94.62 72 GLU A N 1
ATOM 597 C CA . GLU A 1 72 ? 22.232 2.142 -2.987 1.00 94.62 72 GLU A CA 1
ATOM 598 C C . GLU A 1 72 ? 23.677 1.733 -3.276 1.00 94.62 72 GLU A C 1
ATOM 600 O O . GLU A 1 72 ? 24.581 2.118 -2.538 1.00 94.62 72 GLU A O 1
ATOM 605 N N . ASN A 1 73 ? 23.921 1.043 -4.391 1.00 93.62 73 ASN A N 1
ATOM 606 C CA . ASN A 1 73 ? 25.257 0.617 -4.799 1.00 93.62 73 ASN A CA 1
ATOM 607 C C . ASN A 1 73 ? 26.181 1.794 -5.120 1.00 93.62 73 ASN A C 1
ATOM 609 O O . ASN A 1 73 ? 27.364 1.717 -4.813 1.00 93.62 73 ASN A O 1
ATOM 613 N N . ASN A 1 74 ? 25.654 2.902 -5.647 1.00 93.38 74 ASN A N 1
ATOM 614 C CA . ASN A 1 74 ? 26.436 4.120 -5.886 1.00 93.38 74 ASN A CA 1
ATOM 615 C C . ASN A 1 74 ? 27.025 4.732 -4.605 1.00 93.38 74 ASN A C 1
ATOM 617 O O . ASN A 1 74 ? 27.928 5.558 -4.684 1.00 93.38 74 ASN A O 1
ATOM 621 N N . LYS A 1 75 ? 26.504 4.362 -3.430 1.00 92.06 75 LYS A N 1
ATOM 622 C CA . LYS A 1 75 ? 27.015 4.807 -2.128 1.00 92.06 75 LYS A CA 1
ATOM 623 C C . LYS A 1 75 ? 27.984 3.807 -1.498 1.00 92.06 75 LYS A C 1
ATOM 625 O O . LYS A 1 75 ? 28.430 4.037 -0.376 1.00 92.06 75 LYS A O 1
ATOM 630 N N . ARG A 1 76 ? 28.271 2.680 -2.159 1.00 89.25 76 ARG A N 1
ATOM 631 C CA . ARG A 1 76 ? 29.219 1.696 -1.633 1.00 89.25 76 ARG A CA 1
ATOM 632 C C . ARG A 1 76 ? 30.625 2.273 -1.713 1.00 89.25 76 ARG A C 1
ATOM 634 O O . ARG A 1 76 ? 31.078 2.672 -2.779 1.00 89.25 76 ARG A O 1
ATOM 641 N N . VAL A 1 77 ? 31.294 2.297 -0.570 1.00 87.19 77 VAL A N 1
ATOM 642 C CA . VAL A 1 77 ? 32.730 2.547 -0.474 1.00 87.19 77 VAL A CA 1
ATOM 643 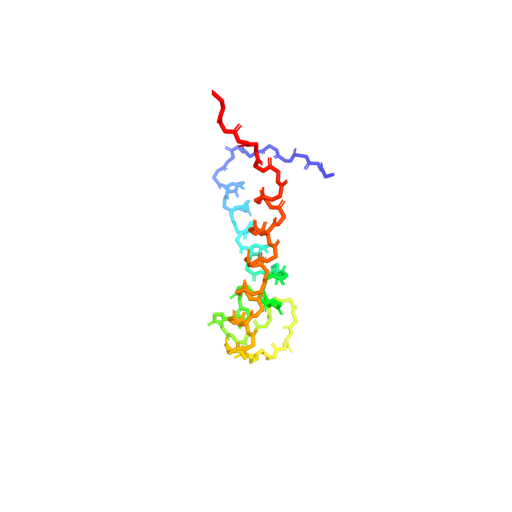C C . VAL A 1 77 ? 33.477 1.233 -0.668 1.00 87.19 77 VAL A C 1
ATOM 645 O O . VAL A 1 77 ? 32.980 0.171 -0.280 1.00 87.19 77 VAL A O 1
ATOM 648 N N . ASN A 1 78 ? 34.654 1.302 -1.286 1.00 83.06 78 ASN A N 1
ATOM 649 C CA . ASN A 1 78 ? 35.565 0.166 -1.287 1.00 83.06 78 ASN A CA 1
ATOM 650 C C . ASN A 1 78 ? 36.047 -0.068 0.144 1.00 83.06 78 ASN A C 1
ATOM 652 O O . ASN A 1 78 ? 36.244 0.881 0.902 1.00 83.06 78 ASN A O 1
ATOM 656 N N . TRP A 1 79 ? 36.183 -1.335 0.510 1.00 77.25 79 TRP A N 1
ATOM 657 C CA . TRP A 1 79 ? 36.839 -1.704 1.751 1.00 77.25 79 TRP A CA 1
ATOM 658 C C . TRP A 1 79 ? 38.355 -1.548 1.540 1.00 77.25 79 TRP A C 1
ATOM 660 O O . TRP A 1 79 ? 38.876 -2.038 0.537 1.00 77.25 79 TRP A O 1
ATOM 670 N N . GLU A 1 80 ? 39.021 -0.821 2.437 1.00 57.47 80 GLU A N 1
ATOM 671 C CA . GLU A 1 80 ? 40.485 -0.792 2.599 1.00 57.47 80 GLU A CA 1
ATOM 672 C C . GLU A 1 80 ? 40.871 -1.610 3.834 1.00 57.47 80 GLU A C 1
ATOM 674 O O . GLU A 1 80 ? 40.101 -1.567 4.826 1.00 57.47 80 GLU A O 1
#

Sequence (80 aa):
MRTKTIKTMEDWELFLNNTTFALRAAHQSMTNASPAQQAFGRDMIFDMKHETNWVDEHRRKVEQIKKNNLRENNKRVNWE

Foldseek 3Di:
DDDDDQDDPVSVVVVVVVVVLCQQQDQDPLQRHGVCCVPPQAHPPDGDGHDGPPVVSVVSNVVVVVVVCVVVVVPDDDDD

Radius of gyration: 18.79 Å; chains: 1; bounding box: 58×24×44 Å

pLDDT: mean 91.41, std 8.48, range [47.53, 96.75]